Protein AF-K6UM68-F1 (afdb_monomer_lite)

Organism: NCBI:txid1184607

Secondary structure (DSSP, 8-state):
--------------------------------------------S------S-PPEEEEHHHHHHHHHHHHTTSS-HHHHHHTTT----EEEESPPPSS---HHHHHHHHHHHHHHHHSTTS-HHHHHHHHHHHHTT-PPPHHHHHHHHHHHHHHHHHH--SHHHHHHHHHHHHHHHHHTT-

Foldseek 3Di:
DDDDDDDDDDDDDDDDDDDDDDDDDDDDDDDDDDDDDDDDDPPPPDPPQCVVPDQQEDELVLLVVLLVCVVVVLADPLLLVLQQPQDGRHDYPDDDDPDGGRSLSVLLSRLLSQLLVNCVPDDLVVLLVLLVCLSVVNAHPPSSLCSSDSRSDDRSVVSQPDSNSSSSSSSSSSVSNSVVVD

pLDDT: mean 72.66, std 21.5, range [29.81, 93.38]

Radius of gyration: 28.27 Å; chains: 1; bounding box: 64×67×77 Å

Sequence (182 aa):
MTPSRPNALTLGLVALTVPIASFPSRSAQAAVKEKQLPEHAPAHSRRRQCAVAPVAQLTYQDIQEAQSLIDSGYLSDEIIRALDGVEVQYELIGPAPRALPAVAAIAVAAVAWFAKGALSSLPASAIQDLASRANQNIPPPTWVWNAIFDCAGGPVIGALTSQWMKTKFIAAVLAMIIRLSS

Structure (mmCIF, N/CA/C/O backbone):
data_AF-K6UM68-F1
#
_entry.id   AF-K6UM68-F1
#
loop_
_atom_site.group_PDB
_atom_site.id
_atom_site.type_symbol
_atom_site.label_atom_id
_atom_site.label_alt_id
_atom_site.label_comp_id
_atom_site.label_asym_id
_atom_site.label_entity_id
_atom_site.label_seq_id
_atom_site.pdbx_PDB_ins_code
_atom_site.Cartn_x
_atom_site.Cartn_y
_atom_site.Cartn_z
_atom_site.occupancy
_atom_site.B_iso_or_equiv
_atom_site.auth_seq_id
_atom_site.auth_comp_id
_atom_site.auth_asym_id
_atom_site.auth_atom_id
_atom_site.pdbx_PDB_model_num
ATOM 1 N N . MET A 1 1 ? -19.090 -35.079 -57.059 1.00 36.91 1 MET A N 1
ATOM 2 C CA . MET A 1 1 ? -18.738 -36.304 -57.804 1.00 36.91 1 MET A CA 1
ATOM 3 C C . MET A 1 1 ? -17.395 -36.801 -57.284 1.00 36.91 1 MET A C 1
ATOM 5 O O . MET A 1 1 ? -16.368 -36.237 -57.623 1.00 36.91 1 MET A O 1
ATOM 9 N N . THR A 1 2 ? -17.422 -37.764 -56.364 1.00 48.03 2 THR A N 1
ATOM 10 C CA . THR A 1 2 ? -16.310 -38.689 -56.055 1.00 48.03 2 THR A CA 1
ATOM 11 C C . THR A 1 2 ? -16.178 -39.689 -57.218 1.00 48.03 2 THR A C 1
ATOM 13 O O . THR A 1 2 ? -17.180 -39.875 -57.916 1.00 48.03 2 THR A O 1
ATOM 16 N N . PRO A 1 3 ? -14.999 -40.281 -57.515 1.00 45.09 3 PRO A N 1
ATOM 17 C CA . PRO A 1 3 ? -14.216 -41.187 -56.644 1.00 45.09 3 PRO A CA 1
ATOM 18 C C . PRO A 1 3 ? -12.690 -40.877 -56.739 1.00 45.09 3 PRO A C 1
ATOM 20 O O . PRO A 1 3 ? -12.327 -39.892 -57.358 1.00 45.09 3 PRO A O 1
ATOM 23 N N . SER A 1 4 ? -11.682 -41.536 -56.160 1.00 33.78 4 SER A N 1
ATOM 24 C CA . SER A 1 4 ? -11.474 -42.874 -55.608 1.00 33.78 4 SER A CA 1
ATOM 25 C C . SER A 1 4 ? -10.180 -42.847 -54.763 1.00 33.78 4 SER A C 1
ATOM 27 O O . SER A 1 4 ? -9.202 -42.224 -55.171 1.00 33.78 4 SER A O 1
ATOM 29 N N . ARG A 1 5 ? -10.134 -43.551 -53.624 1.00 42.88 5 ARG A N 1
ATOM 30 C CA . ARG A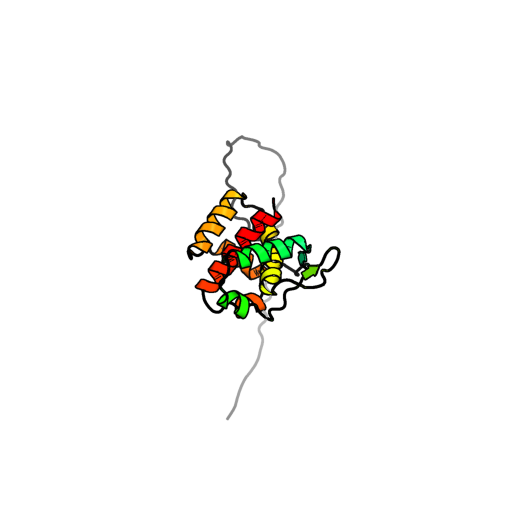 1 5 ? -8.876 -44.056 -53.020 1.00 42.88 5 ARG A CA 1
ATOM 31 C C . ARG A 1 5 ? -8.573 -45.453 -53.592 1.00 42.88 5 ARG A C 1
ATOM 33 O O . ARG A 1 5 ? -9.509 -46.111 -54.050 1.00 42.88 5 ARG A O 1
ATOM 40 N N . PRO A 1 6 ? -7.303 -45.896 -53.591 1.00 49.62 6 PRO A N 1
ATOM 41 C CA . PRO A 1 6 ? -6.879 -47.022 -52.726 1.00 49.62 6 PRO A CA 1
ATOM 42 C C . PRO A 1 6 ? -5.483 -46.765 -52.091 1.00 49.62 6 PRO A C 1
ATOM 44 O O . PRO A 1 6 ? -4.684 -46.032 -52.654 1.00 49.62 6 PRO A O 1
ATOM 47 N N . ASN A 1 7 ? -5.205 -47.081 -50.819 1.00 39.69 7 ASN A N 1
ATOM 48 C CA . ASN A 1 7 ? -4.913 -48.371 -50.154 1.00 39.69 7 ASN A CA 1
ATOM 49 C C . ASN A 1 7 ? -3.567 -49.060 -50.500 1.00 39.69 7 ASN A C 1
ATOM 51 O O . ASN A 1 7 ? -3.241 -49.227 -51.667 1.00 39.69 7 ASN A O 1
ATOM 55 N N . ALA A 1 8 ? -2.936 -49.577 -49.426 1.00 39.88 8 ALA A N 1
ATOM 56 C CA . ALA A 1 8 ? -1.846 -50.569 -49.289 1.00 39.88 8 ALA A CA 1
ATOM 57 C C . ALA A 1 8 ? -0.394 -50.026 -49.197 1.00 39.88 8 ALA A C 1
ATOM 59 O O . ALA A 1 8 ? 0.091 -49.372 -50.107 1.00 39.88 8 ALA A O 1
ATOM 60 N N . LEU A 1 9 ? 0.262 -50.081 -48.024 1.00 41.50 9 LEU A N 1
ATOM 61 C CA . LEU A 1 9 ? 0.978 -51.212 -47.381 1.00 41.50 9 LEU A CA 1
ATOM 62 C C . LEU A 1 9 ? 2.326 -51.546 -48.047 1.00 41.50 9 LEU A C 1
ATOM 64 O O . LEU A 1 9 ? 2.374 -52.309 -49.004 1.00 41.50 9 LEU A O 1
ATOM 68 N N . THR A 1 10 ? 3.424 -51.089 -47.437 1.00 44.69 10 THR A N 1
ATOM 69 C CA . THR A 1 10 ? 4.713 -51.797 -47.515 1.00 44.69 10 THR A CA 1
ATOM 70 C C . THR A 1 10 ? 5.457 -51.676 -46.190 1.00 44.69 10 THR A C 1
ATOM 72 O O . THR A 1 10 ? 5.752 -50.578 -45.720 1.00 44.69 10 THR A O 1
ATOM 75 N N . LEU A 1 11 ? 5.700 -52.842 -45.589 1.00 42.91 11 LEU A N 1
ATOM 76 C CA . LEU A 1 11 ? 6.580 -53.082 -44.453 1.00 42.91 11 LEU A CA 1
ATOM 77 C C . LEU A 1 11 ? 8.018 -52.638 -44.758 1.00 42.91 11 LEU A C 1
ATOM 79 O O . LEU A 1 11 ? 8.509 -52.834 -45.866 1.00 42.91 11 LEU A O 1
ATOM 83 N N . GLY A 1 12 ? 8.718 -52.167 -43.729 1.00 36.88 12 GLY A N 1
ATOM 84 C CA . GLY A 1 12 ? 10.162 -51.943 -43.750 1.00 36.88 12 GLY A CA 1
ATOM 85 C C . GLY A 1 12 ? 10.732 -51.946 -42.336 1.00 36.88 12 GLY A C 1
ATOM 86 O O . GLY A 1 12 ? 11.097 -50.904 -41.807 1.00 36.88 12 GLY A O 1
ATOM 87 N N . LEU A 1 13 ? 10.733 -53.119 -41.704 1.00 39.53 13 LEU A N 1
ATOM 88 C CA . LEU A 1 13 ? 11.399 -53.391 -40.433 1.00 39.53 13 LEU A CA 1
ATOM 89 C C . LEU A 1 13 ? 12.919 -53.412 -40.673 1.00 39.53 13 LEU A C 1
ATOM 91 O O . LEU A 1 13 ? 13.404 -54.297 -41.373 1.00 39.53 13 LEU A O 1
ATOM 95 N N . VAL A 1 14 ? 13.672 -52.481 -40.085 1.00 39.78 14 VAL A N 1
ATOM 96 C CA . VAL A 1 14 ? 15.132 -52.608 -39.956 1.00 39.78 14 VAL A CA 1
ATOM 97 C C . VAL A 1 14 ? 15.481 -52.478 -38.480 1.00 39.78 14 VAL A C 1
ATOM 99 O O . VAL A 1 14 ? 15.364 -51.415 -37.877 1.00 39.78 14 VAL A O 1
ATOM 102 N N . ALA A 1 15 ? 15.829 -53.622 -37.903 1.00 38.81 15 ALA A N 1
ATOM 103 C CA . ALA A 1 15 ? 16.395 -53.773 -36.575 1.00 38.81 15 ALA A CA 1
ATOM 104 C C . ALA A 1 15 ? 17.929 -53.612 -36.609 1.00 38.81 15 ALA A C 1
ATOM 106 O O . ALA A 1 15 ? 18.521 -53.603 -37.686 1.00 38.81 15 ALA A O 1
ATOM 107 N N . LEU A 1 16 ? 18.520 -53.631 -35.404 1.00 33.44 16 LEU A N 1
ATOM 108 C CA . LEU A 1 16 ? 19.947 -53.625 -35.022 1.00 33.44 16 LEU A CA 1
ATOM 109 C C . LEU A 1 16 ? 20.553 -52.226 -34.804 1.00 33.44 16 LEU A C 1
ATOM 111 O O . LEU A 1 16 ? 20.386 -51.343 -35.627 1.00 33.44 16 LEU A O 1
ATOM 115 N N . THR A 1 17 ? 21.306 -51.917 -33.742 1.00 41.28 17 THR A N 1
ATOM 116 C CA . THR A 1 17 ? 21.815 -52.648 -32.560 1.00 41.28 17 THR A CA 1
ATOM 117 C C . THR A 1 17 ? 22.429 -51.600 -31.624 1.00 41.28 17 THR A C 1
ATOM 119 O O . THR A 1 17 ? 23.066 -50.660 -32.092 1.00 41.28 17 THR A O 1
ATOM 122 N N . VAL A 1 18 ? 22.280 -51.778 -30.311 1.00 43.66 18 VAL A N 1
ATOM 123 C CA . VAL A 1 18 ? 22.914 -50.961 -29.259 1.00 43.66 18 VAL A CA 1
ATOM 124 C C . VAL A 1 18 ? 24.328 -51.477 -28.963 1.00 43.66 18 VAL A C 1
ATOM 126 O O . VAL A 1 18 ? 24.468 -52.683 -28.759 1.00 43.66 18 VAL A O 1
ATOM 129 N N . PRO A 1 19 ? 25.349 -50.611 -28.808 1.00 42.03 19 PRO A N 1
ATOM 130 C CA . PRO A 1 19 ? 26.516 -50.936 -28.004 1.00 42.03 19 PRO A CA 1
ATOM 131 C C . PRO A 1 19 ? 26.498 -50.173 -26.671 1.00 42.03 19 PRO A C 1
ATOM 133 O O . PRO A 1 19 ? 26.494 -48.944 -26.611 1.00 42.03 19 PRO A O 1
ATOM 136 N N . ILE A 1 20 ? 26.501 -50.960 -25.596 1.00 46.06 20 ILE A N 1
ATOM 137 C CA . ILE A 1 20 ? 26.807 -50.571 -24.219 1.00 46.06 20 ILE A CA 1
ATOM 138 C C . ILE A 1 20 ? 28.312 -50.280 -24.152 1.00 46.06 20 ILE A C 1
ATOM 140 O O . ILE A 1 20 ? 29.112 -51.154 -24.478 1.00 46.06 20 ILE A O 1
ATOM 144 N N . ALA A 1 21 ? 28.702 -49.085 -23.709 1.00 37.28 21 ALA A N 1
ATOM 145 C CA . ALA A 1 21 ? 30.097 -48.740 -23.442 1.00 37.28 21 ALA A CA 1
ATOM 146 C C . ALA A 1 21 ? 30.246 -48.156 -22.027 1.00 37.28 21 ALA A C 1
ATOM 148 O O . ALA A 1 21 ? 29.975 -46.988 -21.774 1.00 37.28 21 ALA A O 1
ATOM 149 N N . SER A 1 22 ? 30.621 -49.051 -21.113 1.00 37.66 22 SER A N 1
ATOM 150 C CA . SER A 1 22 ? 31.746 -48.945 -20.174 1.00 37.66 22 SER A CA 1
ATOM 151 C C . SER A 1 22 ? 32.015 -47.613 -19.454 1.00 37.66 22 SER A C 1
ATOM 153 O O . SER A 1 22 ? 32.575 -46.674 -20.012 1.00 37.66 22 SER A O 1
ATOM 155 N N . PHE A 1 23 ? 31.768 -47.621 -18.141 1.00 40.75 23 PHE A N 1
ATOM 156 C CA . PHE A 1 23 ? 32.372 -46.710 -17.163 1.00 40.75 23 PHE A CA 1
ATOM 157 C C . PHE A 1 23 ? 33.903 -46.862 -17.115 1.00 40.75 23 PHE A C 1
ATOM 159 O O . PHE A 1 23 ? 34.403 -47.990 -17.108 1.00 40.75 23 PHE A O 1
ATOM 166 N N . PRO A 1 24 ? 34.630 -45.758 -16.883 1.00 38.88 24 PRO A N 1
ATOM 167 C CA . PRO A 1 24 ? 35.727 -45.799 -15.929 1.00 38.88 24 PRO A CA 1
ATOM 168 C C . PRO A 1 24 ? 35.523 -44.780 -14.802 1.00 38.88 24 PRO A C 1
ATOM 170 O O . PRO A 1 24 ? 35.215 -43.609 -15.010 1.00 38.88 24 PRO A O 1
ATOM 173 N N . SER A 1 25 ? 35.730 -45.269 -13.583 1.00 38.78 25 SER A N 1
ATOM 174 C CA . SER A 1 25 ? 35.908 -44.485 -12.367 1.00 38.78 25 SER A CA 1
ATOM 175 C C . SER A 1 25 ? 37.409 -44.368 -12.073 1.00 38.78 25 SER A C 1
ATOM 177 O O . SER A 1 25 ? 38.148 -45.313 -12.356 1.00 38.78 25 SER A O 1
ATOM 179 N N . ARG A 1 26 ? 37.802 -43.254 -11.429 1.00 29.81 26 ARG A N 1
ATOM 180 C CA . ARG A 1 26 ? 39.027 -43.004 -10.627 1.00 29.81 26 ARG A CA 1
ATOM 181 C C . ARG A 1 26 ? 40.035 -41.969 -11.174 1.00 29.81 26 ARG A C 1
ATOM 183 O O . ARG A 1 26 ? 40.875 -42.249 -12.015 1.00 29.81 26 ARG A O 1
ATOM 190 N N . SER A 1 27 ? 39.971 -40.801 -10.530 1.00 39.94 27 SER A N 1
ATOM 191 C CA . SER A 1 27 ? 41.077 -39.962 -10.041 1.00 39.94 27 SER A CA 1
ATOM 192 C C . SER A 1 27 ? 42.166 -39.483 -11.010 1.00 39.94 27 SER A C 1
ATOM 194 O O . SER A 1 27 ? 43.196 -40.126 -11.171 1.00 39.94 27 SER A O 1
ATOM 196 N N . ALA A 1 28 ? 42.035 -38.228 -11.441 1.00 37.06 28 ALA A N 1
ATOM 197 C CA . ALA A 1 28 ? 43.170 -37.324 -11.615 1.00 37.06 28 ALA A CA 1
ATOM 198 C C . ALA A 1 28 ? 42.746 -35.916 -11.168 1.00 37.06 28 ALA A C 1
ATOM 200 O O . ALA A 1 28 ? 42.084 -35.180 -11.895 1.00 37.06 28 ALA A O 1
ATOM 201 N N . GLN A 1 29 ? 43.079 -35.571 -9.923 1.00 44.78 29 GLN A N 1
ATOM 202 C CA . GLN A 1 29 ? 43.082 -34.189 -9.459 1.00 44.78 29 GLN A CA 1
ATOM 203 C C . GLN A 1 29 ? 44.301 -33.498 -10.079 1.00 44.78 29 GLN A C 1
ATOM 205 O O . GLN A 1 29 ? 45.433 -33.888 -9.808 1.00 44.78 29 GLN A O 1
ATOM 210 N N . ALA A 1 30 ? 44.072 -32.465 -10.882 1.00 35.66 30 ALA A N 1
ATOM 211 C CA . ALA A 1 30 ? 45.061 -31.435 -11.159 1.00 35.66 30 ALA A CA 1
ATOM 212 C C . ALA A 1 30 ? 44.331 -30.092 -11.131 1.00 35.66 30 ALA A C 1
ATOM 214 O O . ALA A 1 30 ? 43.388 -29.852 -11.881 1.00 35.66 30 ALA A O 1
ATOM 215 N N . ALA A 1 31 ? 44.729 -29.266 -10.170 1.00 42.59 31 ALA A N 1
ATOM 216 C CA . ALA A 1 31 ? 44.135 -27.989 -9.841 1.00 42.59 31 ALA A CA 1
ATOM 217 C C . ALA A 1 31 ? 44.167 -27.014 -11.027 1.00 42.59 31 ALA A C 1
ATOM 219 O O . ALA A 1 31 ? 45.240 -26.622 -11.485 1.00 42.59 31 ALA A O 1
ATOM 220 N N . VAL A 1 32 ? 42.992 -26.544 -11.449 1.00 34.97 32 VAL A N 1
ATOM 221 C CA . VAL A 1 32 ? 42.854 -25.276 -12.168 1.00 34.97 32 VAL A CA 1
ATOM 222 C C . VAL A 1 32 ? 41.961 -24.364 -11.335 1.00 34.97 32 VAL A C 1
ATOM 224 O O . VAL A 1 32 ? 40.760 -24.555 -11.187 1.00 34.97 32 VAL A O 1
ATOM 227 N N . LYS A 1 33 ? 42.656 -23.408 -10.734 1.00 31.94 33 LYS A N 1
ATOM 228 C CA . LYS A 1 33 ? 42.244 -22.208 -10.014 1.00 31.94 33 LYS A CA 1
ATOM 229 C C . LYS A 1 33 ? 40.866 -21.649 -10.417 1.00 31.94 33 LYS A C 1
ATOM 231 O O . LYS A 1 33 ? 40.704 -21.025 -11.458 1.00 31.94 33 LYS A O 1
ATOM 236 N N . GLU A 1 34 ? 39.914 -21.871 -9.520 1.00 46.72 34 GLU A N 1
ATOM 237 C CA . GLU A 1 34 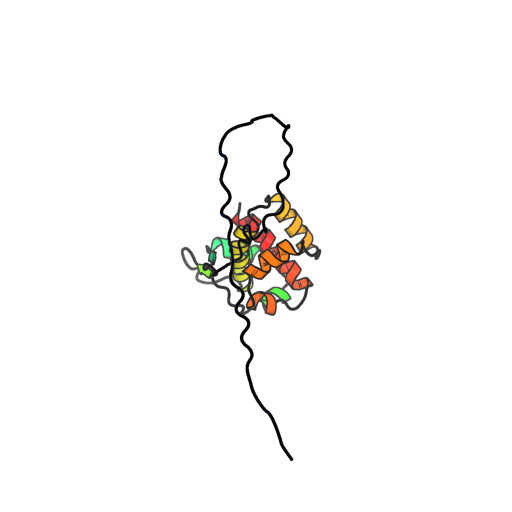? 38.823 -20.996 -9.078 1.00 46.72 34 GLU A CA 1
ATOM 238 C C . GLU A 1 34 ? 38.625 -19.661 -9.830 1.00 46.72 34 GLU A C 1
ATOM 240 O O . GLU A 1 34 ? 39.294 -18.661 -9.568 1.00 46.72 34 GLU A O 1
ATOM 245 N N . LYS A 1 35 ? 37.625 -19.644 -10.720 1.00 37.06 35 LYS A N 1
ATOM 246 C CA . LYS A 1 35 ? 36.575 -18.608 -10.801 1.00 37.06 35 LYS A CA 1
ATOM 247 C C . LYS A 1 35 ? 35.453 -19.115 -11.710 1.00 37.06 35 LYS A C 1
ATOM 249 O O . LYS A 1 35 ? 35.297 -18.697 -12.853 1.00 37.06 35 LYS A O 1
ATOM 254 N N . GLN A 1 36 ? 34.693 -20.078 -11.201 1.00 31.75 36 GLN A N 1
ATOM 255 C CA . GLN A 1 36 ? 33.549 -20.637 -11.909 1.00 31.75 36 GLN A CA 1
ATOM 256 C C . GLN A 1 36 ? 32.296 -19.838 -11.540 1.00 31.75 36 GLN A C 1
ATOM 258 O O . GLN A 1 36 ? 31.704 -20.018 -10.482 1.00 31.75 36 GLN A O 1
ATOM 263 N N . LEU A 1 37 ? 31.942 -18.908 -12.425 1.00 42.97 37 LEU A N 1
ATOM 264 C CA . LEU A 1 37 ? 30.592 -18.380 -12.584 1.00 42.97 37 LEU A CA 1
ATOM 265 C C . LEU A 1 37 ? 29.700 -19.551 -13.040 1.00 42.97 37 LEU A C 1
ATOM 267 O O . LEU A 1 37 ? 29.945 -20.067 -14.131 1.00 42.97 37 LEU A O 1
ATOM 271 N N . PRO A 1 38 ? 28.698 -20.012 -12.271 1.00 39.75 38 PRO A N 1
ATOM 272 C CA . PRO A 1 38 ? 27.778 -21.007 -12.783 1.00 39.75 38 PRO A CA 1
ATOM 273 C C . PRO A 1 38 ? 26.673 -20.302 -13.570 1.00 39.75 38 PRO A C 1
ATOM 275 O O . PRO A 1 38 ? 25.825 -19.598 -13.024 1.00 39.75 38 PRO A O 1
ATOM 278 N N . GLU A 1 39 ? 26.781 -20.444 -14.887 1.00 35.38 39 GLU A N 1
ATOM 279 C CA . GLU A 1 39 ? 25.774 -21.070 -15.746 1.00 35.38 39 GLU A CA 1
ATOM 280 C C . GLU A 1 39 ? 24.323 -21.005 -15.240 1.00 35.38 39 GLU A C 1
ATOM 282 O O . GLU A 1 39 ? 23.949 -21.594 -14.224 1.00 35.38 39 GLU A O 1
ATOM 287 N N . HIS A 1 40 ? 23.500 -20.278 -15.998 1.00 40.62 40 HIS A N 1
ATOM 288 C CA . HIS A 1 40 ? 22.066 -20.107 -15.801 1.00 40.62 40 HIS A CA 1
ATOM 289 C C . HIS A 1 40 ? 21.319 -21.452 -15.806 1.00 40.62 40 HIS A C 1
ATOM 291 O O . HIS A 1 40 ? 20.837 -21.916 -16.836 1.00 40.62 40 HIS A O 1
ATOM 297 N N . ALA A 1 41 ? 21.139 -22.033 -14.621 1.00 30.39 41 ALA A N 1
ATOM 298 C CA . ALA A 1 41 ? 19.968 -22.849 -14.323 1.00 30.39 41 ALA A CA 1
ATOM 299 C C . ALA A 1 41 ? 18.705 -21.978 -14.497 1.00 30.39 41 ALA A C 1
ATOM 301 O O . ALA A 1 41 ? 18.772 -20.772 -14.232 1.00 30.39 41 ALA A O 1
ATOM 302 N N . PRO A 1 42 ? 17.550 -22.525 -14.926 1.00 34.44 42 PRO A N 1
ATOM 303 C CA . PRO A 1 42 ? 16.350 -21.719 -15.084 1.00 34.44 42 PRO A CA 1
ATOM 304 C C . PRO A 1 42 ? 16.023 -21.113 -13.722 1.00 34.44 42 PRO A C 1
ATOM 306 O O . PRO A 1 42 ? 15.748 -21.829 -12.758 1.00 34.44 42 PRO A O 1
ATOM 309 N N . ALA A 1 43 ? 16.075 -19.787 -13.634 1.00 36.25 43 ALA A N 1
ATOM 310 C CA . ALA A 1 43 ? 15.675 -19.032 -12.461 1.00 36.25 43 ALA A CA 1
ATOM 311 C C . ALA A 1 43 ? 14.141 -19.078 -12.305 1.00 36.25 43 ALA A C 1
ATOM 313 O O . ALA A 1 43 ? 13.458 -18.063 -12.315 1.00 36.25 43 ALA A O 1
ATOM 314 N N . HIS A 1 44 ? 13.593 -20.279 -12.107 1.00 36.88 44 HIS A N 1
ATOM 315 C CA . HIS A 1 44 ? 12.358 -20.504 -11.355 1.00 36.88 44 HIS A CA 1
ATOM 316 C C . HIS A 1 44 ? 12.621 -20.464 -9.839 1.00 36.88 44 HIS A C 1
ATOM 318 O O . HIS A 1 44 ? 11.805 -20.888 -9.022 1.00 36.88 44 HIS A O 1
ATOM 324 N N . SER A 1 45 ? 13.765 -19.908 -9.446 1.00 34.31 45 SER A N 1
ATOM 325 C CA . SER A 1 45 ? 14.157 -19.644 -8.077 1.00 34.31 45 SER A CA 1
ATOM 326 C C . SER A 1 45 ? 13.303 -18.518 -7.501 1.00 34.31 45 SER A C 1
ATOM 328 O O . SER A 1 45 ? 13.670 -17.348 -7.517 1.00 34.31 45 SER A O 1
ATOM 330 N N . ARG A 1 46 ? 12.171 -18.920 -6.920 1.00 42.84 46 ARG A N 1
ATOM 331 C CA . ARG A 1 46 ? 11.512 -18.202 -5.829 1.00 42.84 46 ARG A CA 1
ATOM 332 C C . ARG A 1 46 ? 10.891 -16.857 -6.236 1.00 42.84 46 ARG A C 1
ATOM 334 O O . ARG A 1 46 ? 11.074 -15.855 -5.549 1.00 42.84 46 ARG A O 1
ATOM 341 N N . ARG A 1 47 ? 10.008 -16.857 -7.246 1.00 43.16 47 ARG A N 1
ATOM 342 C CA . ARG A 1 47 ? 8.824 -15.994 -7.114 1.00 43.16 47 ARG A CA 1
ATOM 343 C C . ARG A 1 47 ? 8.132 -16.472 -5.838 1.00 43.16 47 ARG A C 1
ATOM 345 O O . ARG A 1 47 ? 7.438 -17.483 -5.860 1.00 43.16 47 ARG A O 1
ATOM 352 N N . ARG A 1 48 ? 8.307 -15.765 -4.718 1.00 48.03 48 ARG A N 1
ATOM 353 C CA . ARG A 1 48 ? 7.240 -15.710 -3.716 1.00 48.03 48 ARG A CA 1
ATOM 354 C C . ARG A 1 48 ? 6.104 -14.942 -4.385 1.00 48.03 48 ARG A C 1
ATOM 356 O O . ARG A 1 48 ? 5.871 -13.779 -4.095 1.00 48.03 48 ARG A O 1
ATOM 363 N N . GLN A 1 49 ? 5.483 -15.560 -5.387 1.00 48.06 49 GLN A N 1
ATOM 364 C CA . GLN A 1 49 ? 4.141 -15.182 -5.759 1.00 48.06 49 GLN A CA 1
ATOM 365 C C . GLN A 1 49 ? 3.333 -15.288 -4.474 1.00 48.06 49 GLN A C 1
ATOM 367 O O . GLN A 1 49 ? 3.573 -16.187 -3.660 1.00 48.06 49 GLN A O 1
ATOM 372 N N . CYS A 1 50 ? 2.387 -14.377 -4.305 1.00 56.12 50 CYS A N 1
ATOM 373 C CA . CYS A 1 50 ? 1.227 -14.580 -3.456 1.00 56.12 50 CYS A CA 1
ATOM 374 C C . CYS A 1 50 ? 0.444 -15.804 -4.002 1.00 56.12 50 CYS A C 1
ATOM 376 O O . CYS A 1 50 ? -0.633 -15.687 -4.567 1.00 56.12 50 CYS A O 1
ATOM 378 N N . ALA A 1 51 ? 1.075 -16.984 -3.983 1.00 45.03 51 ALA A N 1
ATOM 379 C CA . ALA A 1 51 ? 0.644 -18.223 -4.603 1.00 45.03 51 ALA A CA 1
ATOM 380 C C . ALA A 1 51 ? -0.189 -18.967 -3.570 1.00 45.03 51 ALA A C 1
ATOM 382 O O . ALA A 1 51 ? 0.345 -19.412 -2.557 1.00 45.03 51 ALA A O 1
ATOM 383 N N . VAL A 1 52 ? -1.492 -19.051 -3.855 1.00 49.84 52 VAL A N 1
ATOM 384 C CA . VAL A 1 52 ? -2.561 -19.422 -2.917 1.00 49.84 52 VAL A CA 1
ATOM 385 C C . VAL A 1 52 ? -2.576 -18.440 -1.750 1.00 49.84 52 VAL A C 1
ATOM 387 O O . VAL A 1 52 ? -1.867 -18.629 -0.769 1.00 49.84 52 VAL A O 1
ATOM 390 N N . ALA A 1 53 ? -3.323 -17.343 -1.906 1.00 52.31 53 ALA A N 1
ATOM 391 C CA . ALA A 1 53 ? -3.348 -16.250 -0.941 1.00 52.31 53 ALA A CA 1
ATOM 392 C C . ALA A 1 53 ? -3.588 -16.796 0.481 1.00 52.31 53 ALA A C 1
ATOM 394 O O . ALA A 1 53 ? -4.677 -17.309 0.749 1.00 52.31 53 ALA A O 1
ATOM 395 N N . PRO A 1 54 ? -2.606 -16.716 1.401 1.00 68.19 54 PRO A N 1
ATOM 396 C CA . PRO A 1 54 ? -2.959 -16.755 2.807 1.00 68.19 54 PRO A CA 1
ATOM 397 C C . PRO A 1 54 ? -3.881 -15.560 3.070 1.00 68.19 54 PRO A C 1
ATOM 399 O O . PRO A 1 54 ? -3.769 -14.534 2.408 1.00 68.19 54 PRO A O 1
ATOM 402 N N . VAL A 1 55 ? -4.814 -15.668 4.005 1.00 77.94 55 VAL A N 1
ATOM 403 C CA . VAL A 1 55 ? -5.596 -14.499 4.417 1.00 77.94 55 VAL A CA 1
ATOM 404 C C . VAL A 1 55 ? -4.640 -13.518 5.113 1.00 77.94 55 VAL A C 1
ATOM 406 O O . VAL A 1 55 ? -3.825 -13.945 5.936 1.00 77.94 55 VAL A O 1
ATOM 409 N N . ALA A 1 56 ? -4.666 -12.226 4.755 1.00 84.62 56 ALA A N 1
ATOM 410 C CA . ALA A 1 56 ? -3.797 -11.241 5.402 1.00 84.62 56 ALA A CA 1
ATOM 411 C C . ALA A 1 56 ? -4.168 -11.133 6.884 1.00 84.62 56 ALA A C 1
ATOM 413 O O . ALA A 1 56 ? -5.295 -10.774 7.206 1.00 84.62 56 ALA A O 1
ATOM 414 N N . GLN A 1 57 ? -3.231 -11.431 7.780 1.00 88.19 57 GLN A N 1
ATOM 415 C CA . GLN A 1 57 ? -3.451 -11.303 9.218 1.00 88.19 57 GLN A CA 1
ATOM 416 C C . GLN A 1 57 ? -3.116 -9.877 9.628 1.00 88.19 57 GLN A C 1
ATOM 418 O O . GLN A 1 57 ? -1.945 -9.510 9.681 1.00 88.19 57 GLN A O 1
ATOM 423 N N . LEU A 1 58 ? -4.146 -9.074 9.869 1.00 88.44 58 LEU A N 1
ATOM 424 C CA . LEU A 1 58 ? -4.004 -7.667 10.221 1.00 88.44 58 LEU A CA 1
ATOM 425 C C . LEU A 1 58 ? -4.468 -7.449 11.649 1.00 88.44 58 LEU A C 1
ATOM 427 O O . LEU A 1 58 ? -5.544 -7.895 12.033 1.00 88.44 58 LEU A O 1
ATOM 431 N N . THR A 1 59 ? -3.696 -6.717 12.433 1.00 89.62 59 THR A N 1
ATOM 432 C CA . THR A 1 59 ? -4.180 -6.175 13.699 1.00 89.62 59 THR A CA 1
ATOM 433 C C . THR A 1 59 ? -4.945 -4.877 13.455 1.00 89.62 59 THR A C 1
ATOM 435 O O . THR A 1 59 ? -4.812 -4.226 12.416 1.00 89.62 59 THR A O 1
ATOM 438 N N . TYR A 1 60 ? -5.737 -4.444 14.437 1.00 87.25 60 TYR A N 1
ATOM 439 C CA . TYR A 1 60 ? -6.371 -3.127 14.359 1.00 87.25 60 TYR A CA 1
ATOM 440 C C . TYR A 1 60 ? -5.345 -1.986 14.255 1.00 87.25 60 TYR A C 1
ATOM 442 O O . TYR A 1 60 ? -5.609 -0.991 13.581 1.00 87.25 60 TYR A O 1
ATOM 450 N N . GLN A 1 61 ? -4.171 -2.139 14.877 1.00 88.69 61 GLN A N 1
ATOM 451 C CA . GLN A 1 61 ? -3.099 -1.148 14.802 1.00 88.69 61 GLN A CA 1
ATOM 452 C C . GLN A 1 61 ? -2.583 -0.985 13.367 1.00 88.69 61 GLN A C 1
ATOM 454 O O . GLN A 1 61 ? -2.445 0.146 12.911 1.00 88.69 61 GLN A O 1
ATOM 459 N N . ASP A 1 62 ? -2.400 -2.082 12.628 1.00 89.81 62 ASP A N 1
ATOM 460 C CA . ASP A 1 62 ? -1.951 -2.031 11.229 1.00 89.81 62 ASP A CA 1
ATOM 461 C C . ASP A 1 62 ? -2.935 -1.236 10.355 1.00 89.81 62 ASP A C 1
ATOM 463 O O . ASP A 1 62 ? -2.550 -0.407 9.530 1.00 89.81 62 ASP A O 1
ATOM 467 N N . ILE A 1 63 ? -4.237 -1.442 10.567 1.00 88.75 63 ILE A N 1
ATOM 468 C CA . ILE A 1 63 ? -5.279 -0.727 9.822 1.00 88.75 63 ILE A CA 1
ATOM 469 C C . ILE A 1 63 ? -5.312 0.756 10.226 1.00 88.75 63 ILE A C 1
ATOM 471 O O . ILE A 1 63 ? -5.492 1.620 9.370 1.00 88.75 63 ILE A O 1
ATOM 475 N N . GLN A 1 64 ? -5.101 1.076 11.506 1.00 89.94 64 GLN A N 1
ATOM 476 C CA . GLN A 1 64 ? -5.003 2.461 11.983 1.00 89.94 64 GLN A CA 1
ATOM 477 C C . GLN A 1 64 ? -3.777 3.186 11.426 1.00 89.94 64 GLN A C 1
ATOM 479 O O . GLN A 1 64 ? -3.858 4.350 11.041 1.00 89.94 64 GLN A O 1
ATOM 484 N N . GLU A 1 65 ? -2.642 2.505 11.320 1.00 90.50 65 GLU A N 1
ATOM 485 C CA . GLU A 1 65 ? -1.448 3.072 10.705 1.00 90.50 65 GLU A CA 1
ATOM 486 C C . GLU A 1 65 ? -1.661 3.336 9.212 1.00 90.50 65 GLU A C 1
ATOM 488 O O . GLU A 1 65 ? -1.294 4.413 8.733 1.00 90.50 65 GLU A O 1
ATOM 493 N N . ALA A 1 66 ? -2.325 2.426 8.496 1.00 89.81 66 ALA A N 1
ATOM 494 C CA . ALA A 1 66 ? -2.727 2.653 7.112 1.00 89.81 66 ALA A CA 1
ATOM 495 C C . ALA A 1 66 ? -3.732 3.812 6.984 1.00 89.81 66 ALA A C 1
ATOM 497 O O . ALA A 1 66 ? -3.601 4.640 6.082 1.00 89.81 66 ALA A O 1
ATOM 498 N N . GLN A 1 67 ? -4.682 3.934 7.914 1.00 89.38 67 GLN A N 1
ATOM 499 C CA . GLN A 1 67 ? -5.610 5.065 7.964 1.00 89.38 67 GLN A CA 1
ATOM 500 C C . GLN A 1 67 ? -4.865 6.382 8.196 1.00 89.38 67 GLN A C 1
ATOM 502 O O . GLN A 1 67 ? -5.099 7.345 7.480 1.00 89.38 67 GLN A O 1
ATOM 507 N N . SER A 1 68 ? -3.893 6.421 9.107 1.00 89.25 68 SER A N 1
ATOM 508 C CA . SER A 1 68 ? -3.108 7.636 9.348 1.00 89.25 68 SER A CA 1
ATOM 509 C C . SER A 1 68 ? -2.260 8.053 8.136 1.00 89.25 68 SER A C 1
ATOM 511 O O . SER A 1 68 ? -2.003 9.241 7.946 1.00 89.25 68 SER A O 1
ATOM 513 N N . LEU A 1 69 ? -1.836 7.103 7.285 1.00 87.56 69 LEU A N 1
ATOM 514 C CA . LEU A 1 69 ? -1.229 7.433 5.991 1.00 87.56 69 LEU A CA 1
ATOM 515 C C . LEU A 1 69 ? -2.256 8.128 5.095 1.00 87.56 69 LEU A C 1
ATOM 517 O O . LEU A 1 69 ? -1.965 9.188 4.543 1.00 87.56 69 LEU A O 1
ATOM 521 N N . ILE A 1 70 ? -3.465 7.581 4.994 1.00 88.31 70 ILE A N 1
ATOM 522 C CA . ILE A 1 70 ? -4.554 8.197 4.230 1.00 88.31 70 ILE A CA 1
ATOM 523 C C . ILE A 1 70 ? -4.853 9.610 4.743 1.00 88.31 70 ILE A C 1
ATOM 525 O O . ILE A 1 70 ? -4.820 10.552 3.955 1.00 88.31 70 ILE A O 1
ATOM 529 N N . ASP A 1 71 ? -5.028 9.775 6.054 1.00 87.88 71 ASP A N 1
ATOM 530 C CA . ASP A 1 71 ? -5.332 11.062 6.692 1.00 87.88 71 ASP A CA 1
ATOM 531 C C . ASP A 1 71 ? -4.202 12.091 6.505 1.00 87.88 71 ASP A C 1
ATOM 533 O O . ASP A 1 71 ? -4.448 13.295 6.458 1.00 87.88 71 ASP A O 1
ATOM 537 N N . SER A 1 72 ? -2.954 11.634 6.343 1.00 85.88 72 SER A N 1
ATOM 538 C CA . SER A 1 72 ? -1.805 12.496 6.025 1.00 85.88 72 SER A CA 1
ATOM 539 C C . SER A 1 72 ? -1.759 12.967 4.562 1.00 85.88 72 SER A C 1
ATOM 541 O O . SER A 1 72 ? -0.858 13.715 4.183 1.00 85.88 72 SER A O 1
ATOM 543 N N . GLY A 1 73 ? -2.708 12.528 3.729 1.00 83.38 73 GLY A N 1
ATOM 544 C CA . GLY A 1 73 ? -2.797 12.884 2.314 1.00 83.38 73 GLY A CA 1
ATOM 545 C C . GLY A 1 73 ? -1.924 12.032 1.387 1.00 83.38 73 GLY A C 1
ATOM 546 O O . GLY A 1 73 ? -1.682 12.427 0.245 1.00 83.38 73 GLY A O 1
ATOM 547 N N . TYR A 1 74 ? -1.445 10.860 1.833 1.00 82.56 74 TYR A N 1
ATOM 548 C CA . TYR A 1 74 ? -0.705 9.930 0.958 1.00 82.56 74 TYR A CA 1
ATOM 549 C C . TYR A 1 74 ? -1.573 9.392 -0.188 1.00 82.56 74 TYR A C 1
ATOM 551 O O . TYR A 1 74 ? -1.066 9.087 -1.270 1.00 82.56 74 TYR A O 1
ATOM 559 N N . LEU A 1 75 ? -2.880 9.281 0.054 1.00 87.31 75 LEU A N 1
ATOM 560 C CA . LEU A 1 75 ? -3.894 8.873 -0.910 1.00 87.31 75 LEU A CA 1
ATOM 561 C C . LEU A 1 75 ? -4.895 10.014 -1.074 1.00 87.31 75 LEU A C 1
ATOM 563 O O . LEU A 1 75 ? -5.382 10.561 -0.092 1.00 87.31 75 LEU A O 1
ATOM 567 N N . SER A 1 76 ? -5.195 10.378 -2.319 1.00 87.25 76 SER A N 1
ATOM 568 C CA . SER A 1 76 ? -6.228 11.366 -2.626 1.00 87.25 76 SER A CA 1
ATOM 569 C C . SER A 1 76 ? -7.626 10.771 -2.457 1.00 87.25 76 SER A C 1
ATOM 571 O O . SER A 1 76 ? -7.818 9.580 -2.710 1.00 87.25 76 SER A O 1
ATOM 573 N N . ASP A 1 77 ? -8.620 11.610 -2.156 1.00 88.31 77 ASP A N 1
ATOM 574 C CA . ASP A 1 77 ? -10.034 11.211 -2.024 1.00 88.31 77 ASP A CA 1
ATOM 575 C C . ASP A 1 77 ? -10.553 10.399 -3.215 1.00 88.31 77 ASP A C 1
ATOM 577 O O . ASP A 1 77 ? -11.361 9.488 -3.056 1.00 88.31 77 ASP A O 1
ATOM 581 N N . GLU A 1 78 ? -10.063 10.698 -4.418 1.00 88.81 78 GLU A N 1
ATOM 582 C CA . GLU A 1 78 ? -10.389 9.946 -5.630 1.00 88.81 78 GLU A CA 1
ATOM 583 C C . GLU A 1 78 ? -9.959 8.472 -5.542 1.00 88.81 78 GLU A C 1
ATOM 585 O O . GLU A 1 78 ? -10.720 7.586 -5.919 1.00 88.81 78 GLU A O 1
ATOM 590 N N . ILE A 1 79 ? -8.771 8.192 -4.994 1.00 87.56 79 ILE A N 1
ATOM 591 C CA . ILE A 1 79 ? -8.269 6.823 -4.822 1.00 87.56 79 ILE A CA 1
ATOM 592 C C . ILE A 1 79 ? -9.021 6.130 -3.687 1.00 87.56 79 ILE A C 1
ATOM 594 O O . ILE A 1 79 ? -9.364 4.958 -3.808 1.00 87.56 79 ILE A O 1
ATOM 598 N N . ILE A 1 80 ? -9.314 6.857 -2.604 1.00 89.81 80 ILE A N 1
ATOM 599 C CA . ILE A 1 80 ? -10.096 6.330 -1.479 1.00 89.81 80 ILE A CA 1
ATOM 600 C C . ILE A 1 80 ? -11.474 5.873 -1.972 1.00 89.81 80 ILE A C 1
ATOM 602 O O . ILE A 1 80 ? -11.882 4.756 -1.676 1.00 89.81 80 ILE A O 1
ATOM 606 N N . ARG A 1 81 ? -12.151 6.703 -2.777 1.00 88.62 81 ARG A N 1
ATOM 607 C CA . ARG A 1 81 ? -13.445 6.374 -3.394 1.00 88.62 81 ARG A CA 1
ATOM 608 C C . ARG A 1 81 ? -13.348 5.235 -4.398 1.00 88.62 81 ARG A C 1
ATOM 610 O O . ARG A 1 81 ? -14.251 4.416 -4.456 1.00 88.62 81 ARG A O 1
ATOM 617 N N . ALA A 1 82 ? -12.277 5.168 -5.186 1.00 86.81 82 ALA A N 1
ATOM 618 C CA . ALA A 1 82 ? -12.080 4.069 -6.129 1.00 86.81 82 ALA A CA 1
ATOM 619 C C . ALA A 1 82 ? -11.938 2.716 -5.413 1.00 86.81 82 ALA A C 1
ATOM 621 O O . ALA A 1 82 ? -12.383 1.696 -5.928 1.00 86.81 82 ALA A O 1
ATOM 622 N N . LEU A 1 83 ? -11.328 2.714 -4.226 1.00 87.06 83 LEU A N 1
ATOM 623 C CA . LEU A 1 83 ? -11.170 1.527 -3.387 1.00 87.06 83 LEU A CA 1
ATOM 624 C C . LEU A 1 83 ? -12.392 1.243 -2.500 1.00 87.06 83 LEU A C 1
ATOM 626 O O . LEU A 1 83 ? -12.412 0.223 -1.809 1.00 87.06 83 LEU A O 1
ATOM 630 N N . ASP A 1 84 ? -13.399 2.117 -2.506 1.00 85.19 84 ASP A N 1
ATOM 631 C CA . ASP A 1 84 ? -14.631 1.908 -1.757 1.00 85.19 84 ASP A CA 1
ATOM 632 C C . ASP A 1 84 ? -15.402 0.725 -2.360 1.00 85.19 84 ASP A C 1
ATOM 634 O O . ASP A 1 84 ? -15.683 0.682 -3.558 1.00 85.19 84 ASP A O 1
ATOM 638 N N . GLY A 1 85 ? -15.679 -0.287 -1.541 1.00 75.31 85 GLY A N 1
ATOM 639 C CA . GLY A 1 85 ? -16.278 -1.546 -1.993 1.00 75.31 85 GLY A CA 1
ATOM 640 C C . GLY A 1 85 ? -15.305 -2.564 -2.602 1.00 75.31 85 GLY A C 1
ATOM 641 O O . GLY A 1 85 ? -15.750 -3.611 -3.069 1.00 75.31 85 GLY A O 1
ATOM 642 N N . VAL A 1 86 ? -13.988 -2.317 -2.581 1.00 83.94 86 VAL A N 1
ATOM 643 C CA . VAL A 1 86 ? -13.014 -3.357 -2.938 1.00 83.94 86 VAL A CA 1
ATOM 644 C C . VAL A 1 86 ? -12.921 -4.384 -1.814 1.00 83.94 86 VAL A C 1
ATOM 646 O O . VAL A 1 86 ? -12.484 -4.085 -0.704 1.00 83.94 86 VAL A O 1
ATOM 649 N N . GLU A 1 87 ? -13.291 -5.623 -2.124 1.00 77.19 87 GLU A N 1
ATOM 650 C CA . GLU A 1 87 ? -13.113 -6.745 -1.210 1.00 77.19 87 GLU A CA 1
ATOM 651 C C . GLU A 1 87 ? -11.659 -7.217 -1.225 1.00 77.19 87 GLU A C 1
ATOM 653 O O . GLU A 1 87 ? -11.112 -7.618 -2.258 1.00 77.19 87 GLU A O 1
ATOM 658 N N . VAL A 1 88 ? -11.031 -7.183 -0.052 1.00 80.06 88 VAL A N 1
ATOM 659 C CA . VAL A 1 88 ? -9.678 -7.692 0.164 1.00 80.06 88 VAL A CA 1
ATOM 660 C C . VAL A 1 88 ? -9.750 -8.829 1.171 1.00 80.06 88 VAL A C 1
ATOM 662 O O . VAL A 1 88 ? -10.513 -8.770 2.130 1.00 80.06 88 VAL A O 1
ATOM 665 N N . GLN A 1 89 ? -8.977 -9.888 0.950 1.00 82.06 89 GLN A N 1
ATOM 666 C CA . GLN A 1 89 ? -8.964 -11.047 1.841 1.00 82.06 89 GLN A CA 1
ATOM 667 C C . GLN A 1 89 ? -8.072 -10.763 3.053 1.00 82.06 89 GLN A C 1
ATOM 669 O O . GLN A 1 89 ? -6.843 -10.822 2.952 1.00 82.06 89 GLN A O 1
ATOM 674 N N . TYR A 1 90 ? -8.689 -10.468 4.196 1.00 84.50 90 TYR A N 1
ATOM 675 C CA . TYR A 1 90 ? -7.994 -10.247 5.462 1.00 84.50 90 TYR A CA 1
ATOM 676 C C . TYR A 1 90 ? -8.746 -10.872 6.643 1.00 84.50 90 TYR A C 1
ATOM 678 O O . TYR A 1 90 ? -9.955 -11.092 6.596 1.00 84.50 90 TYR A O 1
ATOM 686 N N . GLU A 1 91 ? -8.003 -11.146 7.706 1.00 87.50 91 GLU A N 1
ATOM 687 C CA . GLU A 1 91 ? -8.474 -11.616 8.997 1.00 87.50 91 GLU A CA 1
ATOM 688 C C . GLU A 1 91 ? -7.990 -10.613 10.039 1.00 87.50 91 GLU A C 1
ATOM 690 O O . GLU A 1 91 ? -6.798 -10.298 10.111 1.00 87.50 91 GLU A O 1
ATOM 695 N N . LEU A 1 92 ? -8.926 -10.083 10.825 1.00 85.88 92 LEU A N 1
ATOM 696 C CA . LEU A 1 92 ? -8.599 -9.154 11.894 1.00 85.88 92 LEU A CA 1
ATOM 697 C C . LEU A 1 92 ? -8.172 -9.940 13.137 1.00 85.88 92 LEU A C 1
ATOM 699 O O . LEU A 1 92 ? -8.985 -10.624 13.757 1.00 85.88 92 LEU A O 1
ATOM 703 N N . ILE A 1 93 ? -6.907 -9.810 13.518 1.00 87.00 93 ILE A N 1
ATOM 704 C CA . ILE A 1 93 ? -6.340 -10.427 14.712 1.00 87.00 93 ILE A CA 1
ATOM 705 C C . ILE A 1 93 ? -6.481 -9.469 15.896 1.00 87.00 93 ILE A C 1
ATOM 707 O O . ILE A 1 93 ? -6.012 -8.328 15.865 1.00 87.00 93 ILE A O 1
ATOM 711 N N . GLY A 1 94 ? -7.094 -9.958 16.973 1.00 79.62 94 GLY A N 1
ATOM 712 C CA . GLY A 1 94 ? -7.296 -9.201 18.208 1.00 79.62 94 GLY A CA 1
ATOM 713 C C . GLY A 1 94 ? -8.692 -8.574 18.322 1.00 79.62 94 GLY A C 1
ATOM 714 O O . GLY A 1 94 ? -9.608 -8.941 17.587 1.00 79.62 94 GLY A O 1
ATOM 715 N N . PRO A 1 95 ? -8.903 -7.674 19.299 1.00 73.94 95 PRO A N 1
ATOM 716 C CA . PRO A 1 95 ? -10.222 -7.119 19.572 1.00 73.94 95 PRO A CA 1
ATOM 717 C C . PRO A 1 95 ? -10.712 -6.265 18.399 1.00 73.94 95 PRO A C 1
ATOM 719 O O . PRO A 1 95 ? -10.069 -5.287 18.014 1.00 73.94 95 PRO A O 1
ATOM 722 N N . ALA A 1 96 ? -11.877 -6.619 17.855 1.00 64.88 96 ALA A N 1
ATOM 723 C CA . ALA A 1 96 ? -12.496 -5.854 16.785 1.00 64.88 96 ALA A CA 1
ATOM 724 C C . ALA A 1 96 ? -13.005 -4.493 17.312 1.00 64.88 96 ALA A C 1
ATOM 726 O O . ALA A 1 96 ? -13.726 -4.452 18.317 1.00 64.88 96 ALA A O 1
ATOM 727 N N . PRO A 1 97 ? -12.652 -3.371 16.663 1.00 68.44 97 PRO A N 1
ATOM 728 C CA . PRO A 1 97 ? -13.161 -2.049 17.018 1.00 68.44 97 PRO A CA 1
ATOM 729 C C . PRO A 1 97 ? -14.656 -1.924 16.682 1.00 68.44 97 PRO A C 1
ATOM 731 O O . PRO A 1 97 ? -15.190 -2.646 15.842 1.00 68.44 97 PRO A O 1
ATOM 734 N N . ARG A 1 98 ? -15.334 -0.939 17.285 1.00 61.66 98 ARG A N 1
ATOM 735 C CA . ARG A 1 98 ? -16.739 -0.622 16.952 1.00 61.66 98 ARG A CA 1
ATOM 736 C C . ARG A 1 98 ? -16.908 0.057 15.591 1.00 61.66 98 ARG A C 1
ATOM 738 O O . ARG A 1 98 ? -17.998 0.012 15.036 1.00 61.66 98 ARG A O 1
ATOM 745 N N . ALA A 1 99 ? -15.858 0.697 15.085 1.00 70.19 99 ALA A N 1
ATOM 746 C CA . ALA A 1 99 ? -15.833 1.326 13.773 1.00 70.19 99 ALA A CA 1
ATOM 747 C C . ALA A 1 99 ? -14.575 0.865 13.040 1.00 70.19 99 ALA A C 1
ATOM 749 O O . ALA A 1 99 ? -13.464 0.999 13.558 1.00 70.19 99 ALA A O 1
ATOM 750 N N . LEU A 1 100 ? -14.764 0.290 11.856 1.00 64.88 100 LEU A N 1
ATOM 751 C CA . LEU A 1 100 ? -13.661 -0.071 10.980 1.00 64.88 100 LEU A CA 1
ATOM 752 C C . LEU A 1 100 ? -13.223 1.177 10.193 1.00 64.88 100 LEU A C 1
ATOM 754 O O . LEU A 1 100 ? -14.089 1.933 9.746 1.00 64.88 100 LEU A O 1
ATOM 758 N N . PRO A 1 101 ? -11.908 1.416 10.044 1.00 76.19 101 PRO A N 1
ATOM 759 C CA . PRO A 1 101 ? -11.370 2.472 9.185 1.00 76.19 101 PRO A CA 1
ATOM 760 C C . PRO A 1 101 ? -11.774 2.294 7.718 1.00 76.19 101 PRO A C 1
ATOM 762 O O . PRO A 1 101 ? -12.384 1.287 7.353 1.00 76.19 101 PRO A O 1
ATOM 765 N N . ALA A 1 102 ? -11.428 3.262 6.865 1.00 80.31 102 ALA A N 1
ATOM 766 C CA . ALA A 1 102 ? -11.804 3.232 5.455 1.00 80.31 102 ALA A CA 1
ATOM 767 C C . ALA A 1 102 ? -11.374 1.916 4.780 1.00 80.31 102 ALA A C 1
ATOM 769 O O . ALA A 1 102 ? -10.288 1.396 5.044 1.00 80.31 102 ALA A O 1
ATOM 770 N N . VAL A 1 103 ? -12.186 1.409 3.846 1.00 84.06 103 VAL A N 1
ATOM 771 C CA . VAL A 1 103 ? -11.867 0.195 3.065 1.00 84.06 103 VAL A CA 1
ATOM 772 C C . VAL A 1 103 ? -10.511 0.333 2.362 1.00 84.06 103 VAL A C 1
ATOM 774 O O . VAL A 1 103 ? -9.727 -0.612 2.309 1.00 84.06 103 VAL A O 1
ATOM 777 N N . ALA A 1 104 ? -10.169 1.548 1.930 1.00 86.31 104 ALA A N 1
ATOM 778 C CA . ALA A 1 104 ? -8.853 1.873 1.395 1.00 86.31 104 ALA A CA 1
ATOM 779 C C . ALA A 1 104 ? -7.702 1.601 2.387 1.00 86.31 104 ALA A C 1
ATOM 781 O O . ALA A 1 104 ? -6.656 1.109 1.970 1.00 86.31 104 ALA A O 1
ATOM 782 N N . ALA A 1 105 ? -7.879 1.869 3.686 1.00 88.44 105 ALA A N 1
ATOM 783 C CA . ALA A 1 105 ? -6.867 1.589 4.709 1.00 88.44 105 ALA A CA 1
ATOM 784 C C . ALA A 1 105 ? -6.643 0.082 4.857 1.00 88.44 105 ALA A C 1
ATOM 786 O O . ALA A 1 105 ? -5.504 -0.379 4.890 1.00 88.44 105 ALA A O 1
ATOM 787 N N . ILE A 1 106 ? -7.733 -0.688 4.874 1.00 88.75 106 ILE A N 1
ATOM 788 C CA . ILE A 1 106 ? -7.691 -2.152 4.911 1.00 88.75 106 ILE 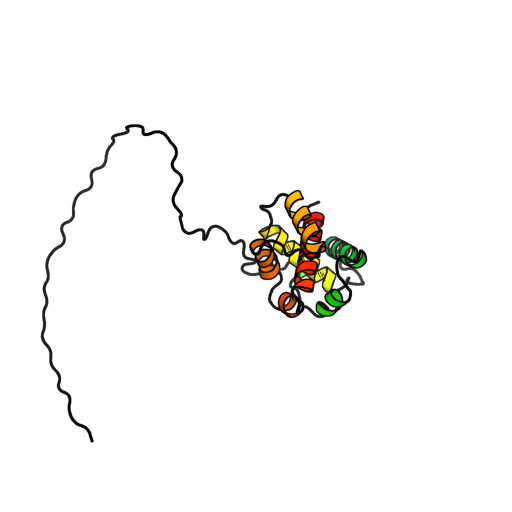A CA 1
ATOM 789 C C . ILE A 1 106 ? -6.974 -2.690 3.671 1.00 88.75 106 ILE A C 1
ATOM 791 O O . ILE A 1 106 ? -6.088 -3.533 3.795 1.00 88.75 106 ILE A O 1
ATOM 795 N N . ALA A 1 107 ? -7.297 -2.168 2.485 1.00 89.75 107 ALA A N 1
ATOM 796 C CA . ALA A 1 107 ? -6.640 -2.562 1.246 1.00 89.75 107 ALA A CA 1
ATOM 797 C C . ALA A 1 107 ? -5.135 -2.268 1.280 1.00 89.75 107 ALA A C 1
ATOM 799 O O . ALA A 1 107 ? -4.332 -3.140 0.957 1.00 89.75 107 ALA A O 1
ATOM 800 N N . VAL A 1 108 ? -4.729 -1.076 1.725 1.00 90.81 108 VAL A N 1
ATOM 801 C CA . VAL A 1 108 ? -3.309 -0.725 1.865 1.00 90.81 108 VAL A CA 1
ATOM 802 C C . VAL A 1 108 ? -2.609 -1.649 2.861 1.00 90.81 108 VAL A C 1
ATOM 804 O O . VAL A 1 108 ? -1.549 -2.181 2.536 1.00 90.81 108 VAL A O 1
ATOM 807 N N . ALA A 1 109 ? -3.194 -1.880 4.039 1.00 90.25 109 ALA A N 1
ATOM 808 C CA . ALA A 1 109 ? -2.613 -2.731 5.075 1.00 90.25 109 ALA A CA 1
ATOM 809 C C . ALA A 1 109 ? -2.473 -4.190 4.610 1.00 90.25 109 ALA A C 1
ATOM 811 O O . ALA A 1 109 ? -1.401 -4.781 4.737 1.00 90.25 109 ALA A O 1
ATOM 812 N N . ALA A 1 110 ? -3.520 -4.755 4.006 1.00 89.62 110 ALA A N 1
ATOM 813 C CA . ALA A 1 110 ? -3.516 -6.127 3.507 1.00 89.62 110 ALA A CA 1
ATOM 814 C C . ALA A 1 110 ? -2.482 -6.315 2.391 1.00 89.62 110 ALA A C 1
ATOM 816 O O . ALA A 1 110 ? -1.673 -7.243 2.433 1.00 89.62 110 ALA A O 1
ATOM 817 N N . VAL A 1 111 ? -2.452 -5.404 1.414 1.00 90.00 111 VAL A N 1
ATOM 818 C CA . VAL A 1 111 ? -1.479 -5.475 0.319 1.00 90.00 111 VAL A CA 1
ATOM 819 C C . VAL A 1 111 ? -0.058 -5.267 0.833 1.00 90.00 111 VAL A C 1
ATOM 821 O O . VAL A 1 111 ? 0.849 -5.969 0.389 1.00 90.00 111 VAL A O 1
ATOM 824 N N . ALA A 1 112 ? 0.152 -4.371 1.799 1.00 90.94 112 ALA A N 1
ATOM 825 C CA . ALA A 1 112 ? 1.446 -4.192 2.450 1.00 90.94 112 ALA A CA 1
ATOM 826 C C . ALA A 1 112 ? 1.900 -5.457 3.182 1.00 90.94 112 ALA A C 1
ATOM 828 O O . ALA A 1 112 ? 3.064 -5.831 3.060 1.00 90.94 11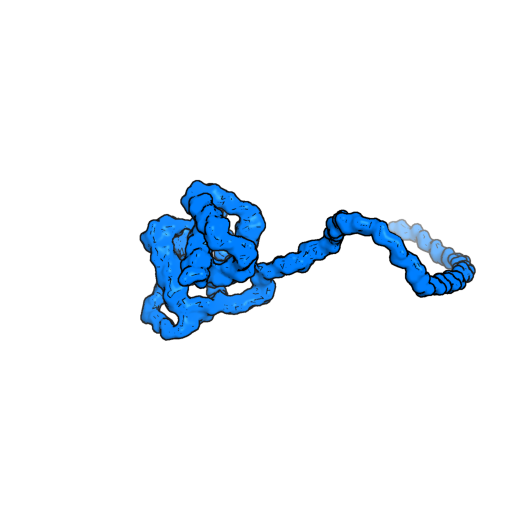2 ALA A O 1
ATOM 829 N N . TRP A 1 113 ? 1.001 -6.159 3.872 1.00 88.94 113 TRP A N 1
ATOM 830 C CA . TRP A 1 113 ? 1.314 -7.425 4.535 1.00 88.94 113 TRP A CA 1
ATOM 831 C C . TRP A 1 113 ? 1.832 -8.476 3.548 1.00 88.94 113 TRP A C 1
ATOM 833 O O . TRP A 1 113 ? 2.893 -9.074 3.749 1.00 88.94 113 TRP A O 1
ATOM 843 N N . PHE A 1 114 ? 1.129 -8.648 2.429 1.00 86.50 114 PHE A N 1
ATOM 844 C CA . PHE A 1 114 ? 1.546 -9.561 1.370 1.00 86.50 114 PHE A CA 1
ATOM 845 C C . PHE A 1 114 ? 2.858 -9.135 0.703 1.00 86.50 114 PHE A C 1
ATOM 847 O O . PHE A 1 114 ? 3.795 -9.929 0.562 1.00 86.50 114 PHE A O 1
ATOM 854 N N . ALA A 1 115 ? 2.947 -7.862 0.320 1.00 87.81 115 ALA A N 1
ATOM 855 C CA . ALA A 1 115 ? 4.095 -7.312 -0.380 1.00 87.81 115 ALA A CA 1
ATOM 856 C C . ALA A 1 115 ? 5.346 -7.258 0.507 1.00 87.81 115 ALA A C 1
ATOM 858 O O . ALA A 1 115 ? 6.448 -7.416 -0.012 1.00 87.81 115 ALA A O 1
ATOM 859 N N . LYS A 1 116 ? 5.213 -7.128 1.835 1.00 85.88 116 LYS A N 1
ATOM 860 C CA . LYS A 1 116 ? 6.333 -7.212 2.789 1.00 85.88 116 LYS A CA 1
ATOM 861 C C . LYS A 1 116 ? 7.091 -8.531 2.642 1.00 85.88 116 LYS A C 1
ATOM 863 O O . LYS A 1 116 ? 8.319 -8.538 2.663 1.00 85.88 116 LYS A O 1
ATOM 868 N N . GLY A 1 117 ? 6.383 -9.641 2.429 1.00 81.94 117 GLY A N 1
ATOM 869 C CA . GLY A 1 117 ? 7.001 -10.944 2.172 1.00 81.94 117 GLY A CA 1
ATOM 870 C C . GLY A 1 117 ? 7.707 -11.031 0.814 1.00 81.94 117 GLY A C 1
ATOM 871 O O . GLY A 1 117 ? 8.762 -11.659 0.709 1.00 81.94 117 GLY A O 1
ATOM 872 N N . ALA A 1 118 ? 7.151 -10.395 -0.220 1.00 81.62 118 ALA A N 1
ATOM 873 C CA . ALA A 1 118 ? 7.728 -10.372 -1.566 1.00 81.62 118 ALA A CA 1
ATOM 874 C C . ALA A 1 118 ? 8.943 -9.431 -1.677 1.00 81.62 118 ALA A C 1
ATOM 876 O O . ALA A 1 118 ? 9.900 -9.730 -2.390 1.00 81.62 118 ALA A O 1
ATOM 877 N N . LEU A 1 119 ? 8.923 -8.318 -0.941 1.00 84.50 119 LEU A N 1
ATOM 878 C CA . LEU A 1 119 ? 9.962 -7.287 -0.912 1.00 84.50 119 LEU A CA 1
ATOM 879 C C . LEU A 1 119 ? 10.956 -7.470 0.242 1.00 84.50 119 LEU A C 1
ATOM 881 O O . LEU A 1 119 ? 11.815 -6.618 0.449 1.00 84.50 119 LEU A O 1
ATOM 885 N N . SER A 1 120 ? 10.894 -8.591 0.967 1.00 83.94 120 SER A N 1
ATOM 886 C CA . SER A 1 120 ? 11.729 -8.847 2.150 1.00 83.94 120 SER A CA 1
ATOM 887 C C . SER A 1 120 ? 13.235 -8.893 1.859 1.00 83.94 120 SER A C 1
ATOM 889 O O . SER A 1 120 ? 14.039 -8.939 2.784 1.00 83.94 120 SER A O 1
ATOM 891 N N . SER A 1 121 ? 13.630 -8.992 0.588 1.00 84.19 121 SER A N 1
ATOM 892 C CA . SER A 1 121 ? 15.029 -8.960 0.153 1.00 84.19 121 SER A CA 1
ATOM 893 C C . SER A 1 121 ? 15.605 -7.545 0.082 1.00 84.19 121 SER A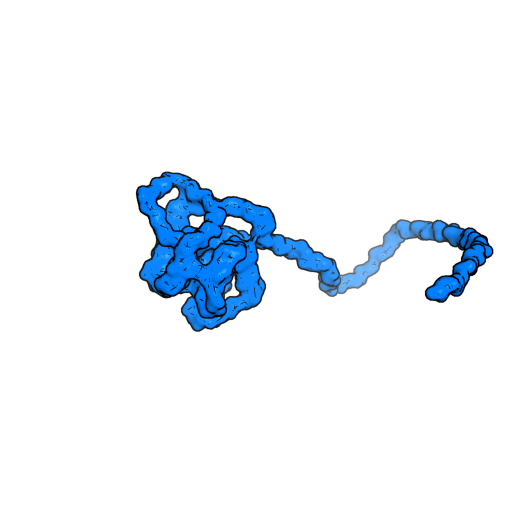 C 1
ATOM 895 O O . SER A 1 121 ? 16.822 -7.399 -0.029 1.00 84.19 121 SER A O 1
ATOM 897 N N . LEU A 1 122 ? 14.760 -6.511 0.118 1.00 85.12 122 LEU A N 1
ATOM 898 C CA . LEU A 1 122 ? 15.196 -5.123 0.102 1.00 85.12 122 LEU A CA 1
ATOM 899 C C . LEU A 1 122 ? 15.484 -4.610 1.518 1.00 85.12 122 LEU A C 1
ATOM 901 O O . LEU A 1 122 ? 14.714 -4.886 2.439 1.00 85.12 122 LEU A O 1
ATOM 905 N N . PRO A 1 123 ? 16.535 -3.791 1.702 1.00 88.38 123 PRO A N 1
ATOM 906 C CA . PRO A 1 123 ? 16.703 -3.038 2.935 1.00 88.38 123 PRO A CA 1
ATOM 907 C C . PRO A 1 123 ? 15.609 -1.967 3.062 1.00 88.38 123 PRO A C 1
ATOM 909 O O . PRO A 1 123 ? 15.145 -1.414 2.062 1.00 88.38 123 PRO A O 1
ATOM 912 N N . ALA A 1 124 ? 15.248 -1.613 4.299 1.00 87.88 124 ALA A N 1
ATOM 913 C CA . ALA A 1 124 ? 14.218 -0.609 4.580 1.00 87.88 124 ALA A CA 1
ATOM 914 C C . ALA A 1 124 ? 14.496 0.746 3.901 1.00 87.88 124 ALA A C 1
ATOM 916 O O . ALA A 1 124 ? 13.573 1.382 3.398 1.00 87.88 124 ALA A O 1
ATOM 917 N N . SER A 1 125 ? 15.768 1.150 3.792 1.00 89.38 125 SER A N 1
ATOM 918 C CA . SER A 1 125 ? 16.175 2.375 3.089 1.00 89.38 125 SER A CA 1
ATOM 919 C C . SER A 1 125 ? 15.828 2.358 1.596 1.00 89.38 125 SER A C 1
ATOM 921 O O . SER A 1 125 ? 15.424 3.383 1.052 1.00 89.38 125 SER A O 1
ATOM 923 N N . ALA A 1 126 ? 15.922 1.201 0.933 1.00 91.31 126 ALA A N 1
ATOM 924 C CA . ALA A 1 126 ? 15.526 1.062 -0.467 1.00 91.31 126 ALA A CA 1
ATOM 925 C C . ALA A 1 126 ? 14.001 1.125 -0.628 1.00 91.31 126 ALA A C 1
ATOM 927 O O . ALA A 1 126 ? 13.507 1.742 -1.567 1.00 91.31 126 ALA A O 1
ATOM 928 N N . ILE A 1 127 ? 13.246 0.532 0.304 1.00 90.69 127 ILE A N 1
ATOM 929 C CA . ILE A 1 127 ? 11.778 0.631 0.323 1.00 90.69 127 ILE A CA 1
ATOM 930 C C . ILE A 1 127 ? 11.352 2.092 0.535 1.00 90.69 127 ILE A C 1
ATOM 932 O O . ILE A 1 127 ? 10.440 2.566 -0.139 1.00 90.69 127 ILE A O 1
ATOM 936 N N . GLN A 1 128 ? 12.050 2.826 1.404 1.00 91.00 128 GLN A N 1
ATOM 937 C CA . GLN A 1 128 ? 11.783 4.239 1.672 1.00 91.00 128 GLN A CA 1
ATOM 938 C C . GLN A 1 128 ? 12.082 5.144 0.472 1.00 91.00 128 GLN A C 1
ATOM 940 O O . GLN A 1 128 ? 11.275 6.023 0.168 1.00 91.00 128 GLN A O 1
ATOM 945 N N . ASP A 1 129 ? 13.186 4.911 -0.245 1.00 92.31 129 ASP A N 1
ATOM 946 C CA . ASP A 1 129 ? 13.478 5.626 -1.495 1.00 92.31 129 ASP A CA 1
ATOM 947 C C . ASP A 1 129 ? 12.382 5.382 -2.542 1.00 92.31 129 ASP A C 1
ATOM 949 O O . ASP A 1 129 ? 11.832 6.323 -3.118 1.00 92.31 129 ASP A O 1
ATOM 953 N N . LEU A 1 130 ? 11.983 4.119 -2.727 1.00 92.31 130 LEU A N 1
ATOM 954 C CA . LEU A 1 130 ? 10.905 3.757 -3.645 1.00 92.31 130 LEU A CA 1
ATOM 955 C C . LEU A 1 130 ? 9.567 4.396 -3.250 1.00 92.31 130 LEU A C 1
ATOM 957 O O . LEU A 1 130 ? 8.864 4.902 -4.125 1.00 92.31 130 LEU A O 1
ATOM 961 N N . ALA A 1 131 ? 9.229 4.414 -1.956 1.00 90.94 131 ALA A N 1
ATOM 962 C CA . ALA A 1 131 ? 8.018 5.055 -1.446 1.00 90.94 131 ALA A CA 1
ATOM 963 C C . ALA A 1 131 ? 8.026 6.565 -1.725 1.00 90.94 131 ALA A C 1
ATOM 965 O O . ALA A 1 131 ? 7.049 7.101 -2.244 1.00 90.94 131 ALA A O 1
ATOM 966 N N . SER A 1 132 ? 9.146 7.241 -1.446 1.00 91.38 132 SER A N 1
ATOM 967 C CA . SER A 1 132 ? 9.320 8.677 -1.697 1.00 91.38 132 SER A CA 1
ATOM 968 C C . SER A 1 132 ? 9.172 9.017 -3.181 1.00 91.38 132 SER A C 1
ATOM 970 O O . SER A 1 132 ? 8.415 9.918 -3.547 1.00 91.38 132 SER A O 1
ATOM 972 N N . ARG A 1 133 ? 9.826 8.248 -4.057 1.00 91.62 133 ARG A N 1
ATOM 973 C CA . ARG A 1 133 ? 9.744 8.423 -5.512 1.00 91.62 133 ARG A CA 1
ATOM 974 C C . ARG A 1 133 ? 8.333 8.186 -6.042 1.00 91.62 133 ARG A C 1
ATOM 976 O O . ARG A 1 133 ? 7.820 9.010 -6.797 1.00 91.62 133 ARG A O 1
ATOM 983 N N . ALA A 1 134 ? 7.679 7.111 -5.609 1.00 89.19 134 ALA A N 1
ATOM 984 C CA . ALA A 1 134 ? 6.296 6.830 -5.983 1.00 89.19 134 ALA A CA 1
ATOM 985 C C . ALA A 1 134 ? 5.341 7.928 -5.482 1.00 89.19 134 ALA A C 1
ATOM 987 O O . ALA A 1 134 ? 4.417 8.325 -6.193 1.00 89.19 134 ALA A O 1
ATOM 988 N N . ASN A 1 135 ? 5.605 8.503 -4.305 1.00 88.94 135 ASN A N 1
ATOM 989 C CA . ASN A 1 135 ? 4.846 9.639 -3.790 1.00 88.94 135 ASN A CA 1
ATOM 990 C C . ASN A 1 135 ? 5.057 10.926 -4.619 1.00 88.94 135 ASN A C 1
ATOM 992 O O . ASN A 1 135 ? 4.199 11.804 -4.623 1.00 88.94 135 ASN A O 1
ATOM 996 N N . GLN A 1 136 ? 6.156 11.029 -5.365 1.00 89.25 136 GLN A N 1
ATOM 997 C CA . GLN A 1 136 ? 6.417 12.093 -6.346 1.00 89.25 136 GLN A CA 1
ATOM 998 C C . GLN A 1 136 ? 5.916 11.739 -7.758 1.00 89.25 136 GLN A C 1
ATOM 1000 O O . GLN A 1 136 ? 6.272 12.401 -8.730 1.00 89.25 136 GLN A O 1
ATOM 1005 N N . ASN A 1 137 ? 5.093 10.696 -7.887 1.00 88.56 137 ASN A N 1
ATOM 1006 C CA . ASN A 1 137 ? 4.516 10.208 -9.145 1.00 88.56 137 ASN A CA 1
ATOM 1007 C C . ASN A 1 137 ? 5.554 9.610 -10.097 1.00 88.56 137 ASN A C 1
ATOM 1009 O O . ASN A 1 137 ? 5.298 9.470 -11.293 1.00 88.56 137 ASN A O 1
ATOM 1013 N N . ILE A 1 138 ? 6.718 9.226 -9.571 1.00 89.31 138 ILE A N 1
ATOM 1014 C CA . ILE A 1 138 ? 7.741 8.517 -10.328 1.00 89.31 138 ILE A CA 1
ATOM 1015 C C . ILE A 1 138 ? 7.454 7.021 -10.180 1.00 89.31 138 ILE A C 1
ATOM 1017 O O . ILE A 1 138 ? 7.550 6.496 -9.067 1.00 89.31 138 ILE A O 1
ATOM 1021 N N . PRO A 1 139 ? 7.106 6.309 -11.266 1.00 87.25 139 PRO A N 1
ATOM 1022 C CA . PRO A 1 139 ? 6.764 4.901 -11.170 1.00 87.25 139 PRO A CA 1
ATOM 1023 C C . PRO A 1 139 ? 7.969 4.097 -10.656 1.00 87.25 139 PRO A C 1
ATOM 1025 O O . PRO A 1 139 ? 9.095 4.291 -11.133 1.00 87.25 139 PRO A O 1
ATOM 1028 N N . PRO A 1 140 ? 7.761 3.193 -9.684 1.00 88.62 140 PRO A N 1
ATOM 1029 C CA . PRO A 1 140 ? 8.811 2.299 -9.228 1.00 88.62 140 PRO A CA 1
ATOM 1030 C C . PRO A 1 140 ? 9.179 1.291 -10.330 1.00 88.62 140 PRO A C 1
ATOM 1032 O O . PRO A 1 140 ? 8.437 1.122 -11.302 1.00 88.62 140 PRO A O 1
ATOM 1035 N N . PRO A 1 141 ? 10.314 0.584 -10.187 1.00 89.81 141 PRO A N 1
ATOM 1036 C CA . PRO A 1 141 ? 10.705 -0.466 -11.118 1.00 89.81 141 PRO A CA 1
ATOM 1037 C C . PRO A 1 141 ? 9.595 -1.505 -11.326 1.00 89.81 141 PRO A C 1
ATOM 1039 O O . PRO A 1 141 ? 8.915 -1.899 -10.376 1.00 89.81 141 PRO A O 1
ATOM 1042 N N . THR A 1 142 ? 9.465 -2.015 -12.553 1.00 89.50 142 THR A N 1
ATOM 1043 C CA . THR A 1 142 ? 8.393 -2.944 -12.957 1.00 89.50 142 THR A CA 1
ATOM 1044 C C . THR A 1 142 ? 8.294 -4.184 -12.068 1.00 89.50 142 THR A C 1
ATOM 1046 O O . THR A 1 142 ? 7.208 -4.699 -11.830 1.00 89.50 142 THR A O 1
ATOM 1049 N N . TRP A 1 143 ? 9.414 -4.670 -11.534 1.00 85.75 143 TRP A N 1
ATOM 1050 C CA . TRP A 1 143 ? 9.406 -5.827 -10.643 1.00 85.75 143 TRP A CA 1
ATOM 1051 C C . TRP A 1 143 ? 8.741 -5.529 -9.282 1.00 85.75 143 TRP A C 1
ATOM 1053 O O . TRP A 1 143 ? 8.059 -6.404 -8.758 1.00 85.75 143 TRP A O 1
ATOM 1063 N N . VAL A 1 144 ? 8.872 -4.306 -8.742 1.00 89.12 144 VAL A N 1
ATOM 1064 C CA . VAL A 1 144 ? 8.185 -3.858 -7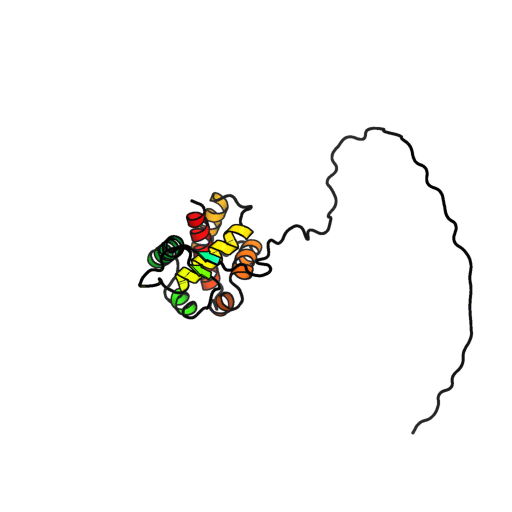.509 1.00 89.12 144 VAL A CA 1
ATOM 1065 C C . VAL A 1 144 ? 6.701 -3.671 -7.784 1.00 89.12 144 VAL A C 1
ATOM 1067 O O . VAL A 1 144 ? 5.858 -4.100 -7.001 1.00 89.12 144 VAL A O 1
ATOM 1070 N N . TRP A 1 145 ? 6.391 -3.067 -8.932 1.00 89.81 145 TRP A N 1
ATOM 1071 C CA . TRP A 1 145 ? 5.026 -2.887 -9.409 1.00 89.81 145 TRP A CA 1
ATOM 1072 C C . TRP A 1 145 ? 4.280 -4.222 -9.470 1.00 89.81 145 TRP A C 1
ATOM 1074 O O . TRP A 1 145 ? 3.209 -4.367 -8.886 1.00 89.81 145 TRP A O 1
ATOM 1084 N N . ASN A 1 146 ? 4.891 -5.215 -10.117 1.00 88.75 146 ASN A N 1
ATOM 1085 C CA . ASN A 1 146 ? 4.326 -6.552 -10.231 1.00 88.75 146 ASN A CA 1
ATOM 1086 C C . ASN A 1 146 ? 4.245 -7.242 -8.867 1.00 88.75 146 ASN A C 1
ATOM 1088 O O . ASN A 1 146 ? 3.217 -7.822 -8.566 1.00 88.75 146 ASN A O 1
ATOM 1092 N N . ALA A 1 147 ? 5.263 -7.130 -8.007 1.00 86.94 147 ALA A N 1
ATOM 1093 C CA . ALA A 1 147 ? 5.222 -7.732 -6.672 1.00 86.94 147 ALA A CA 1
ATOM 1094 C C . ALA A 1 147 ? 4.045 -7.220 -5.820 1.00 86.94 147 ALA A C 1
ATOM 1096 O O . ALA A 1 147 ? 3.423 -7.999 -5.106 1.00 86.94 147 ALA A O 1
ATOM 1097 N N . ILE A 1 148 ? 3.724 -5.926 -5.907 1.00 89.12 148 ILE A N 1
ATOM 1098 C CA . ILE A 1 148 ? 2.612 -5.331 -5.157 1.00 89.12 148 ILE A CA 1
ATOM 1099 C C . ILE A 1 148 ? 1.268 -5.703 -5.786 1.00 89.12 148 ILE A C 1
ATOM 1101 O O . ILE A 1 148 ? 0.369 -6.159 -5.083 1.00 89.12 148 ILE A O 1
ATOM 1105 N N . PHE A 1 149 ? 1.115 -5.545 -7.101 1.00 87.88 149 PHE A N 1
ATOM 1106 C CA . PHE A 1 149 ? -0.171 -5.796 -7.754 1.00 87.88 149 PHE A CA 1
ATOM 1107 C C . PHE A 1 149 ? -0.510 -7.282 -7.898 1.00 87.88 149 PHE A C 1
ATOM 1109 O O . PHE A 1 149 ? -1.680 -7.634 -7.757 1.00 87.88 149 PHE A O 1
ATOM 1116 N N . ASP A 1 150 ? 0.484 -8.162 -8.045 1.00 85.12 150 ASP A N 1
ATOM 1117 C CA . ASP A 1 150 ? 0.280 -9.616 -7.967 1.00 85.12 150 ASP A CA 1
ATOM 1118 C C . ASP A 1 150 ? -0.311 -10.018 -6.600 1.00 85.12 150 ASP A C 1
ATOM 1120 O O . ASP A 1 150 ? -1.015 -11.020 -6.505 1.00 85.12 150 ASP A O 1
ATOM 1124 N N . CYS A 1 151 ? -0.059 -9.231 -5.548 1.00 83.31 151 CYS A N 1
ATOM 1125 C CA . CYS A 1 151 ? -0.588 -9.458 -4.204 1.00 83.31 151 CYS A CA 1
ATOM 1126 C C . CYS A 1 151 ? -1.877 -8.679 -3.895 1.00 83.31 151 CYS A C 1
ATOM 1128 O O . CYS A 1 151 ? -2.646 -9.093 -3.033 1.00 83.31 151 CYS A O 1
ATOM 1130 N N . ALA A 1 152 ? -2.141 -7.579 -4.601 1.00 80.81 152 ALA A N 1
ATOM 1131 C CA . ALA A 1 152 ? -3.391 -6.829 -4.488 1.00 80.81 152 ALA A CA 1
ATOM 1132 C C . ALA A 1 152 ? -4.570 -7.516 -5.192 1.00 80.81 152 ALA A C 1
ATOM 1134 O O . ALA A 1 152 ? -5.721 -7.361 -4.786 1.00 80.81 152 ALA A O 1
ATOM 1135 N N . GLY A 1 153 ? -4.281 -8.295 -6.236 1.00 79.88 153 GLY A N 1
ATOM 1136 C CA . GLY A 1 153 ? -5.285 -9.030 -6.991 1.00 79.88 153 GLY A CA 1
ATOM 1137 C C . GLY A 1 153 ? -6.133 -8.153 -7.921 1.00 79.88 153 GLY A C 1
ATOM 1138 O O . GLY A 1 153 ? -5.992 -6.931 -8.001 1.00 79.88 153 GLY A O 1
ATOM 1139 N N . GLY A 1 154 ? -7.026 -8.813 -8.663 1.00 77.75 154 GLY A N 1
ATOM 1140 C CA . GLY A 1 154 ? -7.857 -8.194 -9.703 1.00 77.75 154 GLY A CA 1
ATOM 1141 C C . GLY A 1 154 ? -8.738 -7.024 -9.235 1.00 77.75 154 GLY A C 1
ATOM 1142 O O . GLY A 1 154 ? -8.752 -6.009 -9.930 1.00 77.75 154 GLY A O 1
ATOM 1143 N N . PRO A 1 155 ? -9.431 -7.107 -8.080 1.00 81.19 155 PRO A N 1
ATOM 1144 C CA . PRO A 1 155 ? -10.316 -6.037 -7.610 1.00 81.19 155 PRO A CA 1
ATOM 1145 C C . PRO A 1 155 ? -9.603 -4.697 -7.375 1.00 81.19 155 PRO A C 1
ATOM 1147 O O . PRO A 1 155 ? -10.049 -3.669 -7.879 1.00 81.19 155 PRO A O 1
ATOM 1150 N N . VAL A 1 156 ? -8.447 -4.704 -6.701 1.00 80.81 156 VAL A N 1
ATOM 1151 C CA . VAL A 1 156 ? -7.655 -3.484 -6.458 1.00 80.81 156 VAL A CA 1
ATOM 1152 C C . VAL A 1 156 ? -7.090 -2.927 -7.770 1.00 80.81 156 VAL A C 1
ATOM 1154 O O . VAL A 1 156 ? -7.138 -1.722 -8.009 1.00 80.81 156 VAL A O 1
ATOM 1157 N N . ILE A 1 157 ? -6.581 -3.789 -8.658 1.00 82.62 157 ILE A N 1
ATOM 1158 C CA . ILE A 1 157 ? -6.052 -3.355 -9.963 1.00 82.62 157 ILE A CA 1
ATOM 1159 C C . ILE A 1 157 ? -7.157 -2.745 -10.837 1.00 82.62 157 ILE A C 1
ATOM 1161 O O . ILE A 1 157 ? -6.893 -1.780 -11.555 1.00 82.62 157 ILE A O 1
ATOM 1165 N N . GLY A 1 158 ? -8.365 -3.315 -10.796 1.00 81.75 158 GLY A N 1
ATOM 1166 C CA . GLY A 1 158 ? -9.521 -2.861 -11.568 1.00 81.75 158 GLY A CA 1
ATOM 1167 C C . GLY A 1 158 ? -10.096 -1.537 -11.067 1.00 81.75 158 GLY A C 1
ATOM 1168 O O . GLY A 1 158 ? -10.479 -0.700 -11.880 1.00 81.75 158 GLY A O 1
ATOM 1169 N N . ALA A 1 159 ? -10.093 -1.324 -9.750 1.00 86.31 159 ALA A N 1
ATOM 1170 C CA . ALA A 1 159 ? -10.496 -0.067 -9.124 1.00 86.31 159 ALA A CA 1
ATOM 1171 C C . ALA A 1 159 ? -9.571 1.104 -9.497 1.00 86.31 159 ALA A C 1
ATOM 1173 O O . ALA A 1 159 ? -10.019 2.219 -9.764 1.00 86.31 159 ALA A O 1
ATOM 1174 N N . LEU A 1 160 ? -8.261 0.857 -9.551 1.00 89.06 160 LEU A N 1
ATOM 1175 C CA . LEU A 1 160 ? -7.264 1.881 -9.853 1.00 89.06 160 LEU A CA 1
ATOM 1176 C C . LEU A 1 160 ? -7.109 2.040 -11.371 1.00 89.06 160 LEU A C 1
ATOM 1178 O O . LEU A 1 160 ? -6.255 1.415 -11.996 1.00 89.06 160 LEU A O 1
ATOM 1182 N N . THR A 1 161 ? -7.926 2.890 -11.987 1.00 86.31 161 THR A N 1
ATOM 1183 C CA . THR A 1 161 ? -8.021 2.983 -13.456 1.00 86.31 161 THR A CA 1
ATOM 1184 C C . THR A 1 161 ? -6.858 3.728 -14.120 1.00 86.31 161 THR A C 1
ATOM 1186 O O . THR A 1 161 ? -6.550 3.468 -15.284 1.00 86.31 161 THR A O 1
ATOM 1189 N N . SER A 1 162 ? -6.162 4.613 -13.396 1.00 89.31 162 SER A N 1
ATOM 1190 C CA . SER A 1 162 ? -5.059 5.415 -13.941 1.00 89.31 162 SER A CA 1
ATOM 1191 C C . SER A 1 162 ? -3.681 5.001 -13.412 1.00 89.31 162 SER A C 1
ATOM 1193 O O . SER A 1 162 ? -3.524 4.555 -12.273 1.00 89.31 162 SER A O 1
ATOM 1195 N N . GLN A 1 163 ? -2.643 5.192 -14.235 1.00 88.19 163 GLN A N 1
ATOM 1196 C CA . GLN A 1 163 ? -1.248 4.922 -13.849 1.00 88.19 163 GLN A CA 1
ATOM 1197 C C . GLN A 1 163 ? -0.816 5.766 -12.642 1.00 88.19 163 GLN A C 1
ATOM 1199 O O . GLN A 1 163 ? -0.081 5.301 -11.771 1.00 88.19 163 GLN A O 1
ATOM 1204 N N . TRP A 1 164 ? -1.320 6.996 -12.583 1.00 89.88 164 TRP A N 1
ATOM 1205 C CA . TRP A 1 164 ? -1.184 7.910 -11.459 1.00 89.88 164 TRP A CA 1
ATOM 1206 C C . TRP A 1 164 ? -1.700 7.275 -10.153 1.00 89.88 164 TRP A C 1
ATOM 1208 O O . TRP A 1 164 ? -0.923 7.101 -9.212 1.00 89.88 164 TRP A O 1
ATOM 1218 N N . MET A 1 165 ? -2.966 6.843 -10.124 1.00 91.12 165 MET A N 1
ATOM 1219 C CA . MET A 1 165 ? -3.583 6.226 -8.941 1.00 91.12 165 MET A CA 1
ATOM 1220 C C . MET A 1 165 ? -2.831 4.976 -8.493 1.00 91.12 165 MET A C 1
ATOM 1222 O O . MET A 1 165 ? -2.540 4.813 -7.310 1.00 91.12 165 MET A O 1
ATOM 1226 N N . LYS A 1 166 ? -2.453 4.118 -9.449 1.00 90.88 166 LYS A N 1
ATOM 1227 C CA . LYS A 1 166 ? -1.660 2.915 -9.176 1.00 90.88 166 LYS A CA 1
ATOM 1228 C C . LYS A 1 166 ? -0.314 3.248 -8.532 1.00 90.88 166 LYS A C 1
ATOM 1230 O O . LYS A 1 166 ? 0.101 2.576 -7.593 1.00 90.88 166 LYS A O 1
ATOM 1235 N N . THR A 1 167 ? 0.344 4.311 -8.995 1.00 91.81 167 THR A N 1
ATOM 1236 C CA . THR A 1 167 ? 1.637 4.748 -8.452 1.00 91.81 167 THR A CA 1
ATOM 1237 C C . THR A 1 167 ? 1.500 5.253 -7.015 1.00 91.81 167 THR A C 1
ATOM 1239 O O . THR A 1 167 ? 2.309 4.882 -6.167 1.00 91.81 167 THR A O 1
ATOM 1242 N N . LYS A 1 168 ? 0.456 6.028 -6.695 1.00 91.00 168 LYS A N 1
ATOM 1243 C CA . LYS A 1 168 ? 0.201 6.451 -5.303 1.00 91.00 168 LYS A CA 1
ATOM 1244 C C . LYS A 1 168 ? -0.204 5.329 -4.392 1.00 91.00 168 LYS A C 1
ATOM 1246 O O . LYS A 1 168 ? 0.234 5.297 -3.249 1.00 91.00 168 LYS A O 1
ATOM 1251 N N . PHE A 1 169 ? -1.015 4.413 -4.900 1.00 91.25 169 PHE A N 1
ATOM 1252 C CA . PHE A 1 169 ? -1.359 3.226 -4.149 1.00 91.25 169 PHE A CA 1
ATOM 1253 C C . PHE A 1 169 ? -0.094 2.445 -3.779 1.00 91.25 169 PHE A C 1
ATOM 1255 O O . PHE A 1 169 ? 0.103 2.126 -2.611 1.00 91.25 169 PHE A O 1
ATOM 1262 N N . ILE A 1 170 ? 0.830 2.251 -4.727 1.00 92.00 170 ILE A N 1
ATOM 1263 C CA . ILE A 1 170 ? 2.141 1.662 -4.428 1.00 92.00 170 ILE A CA 1
ATOM 1264 C C . ILE A 1 170 ? 2.923 2.500 -3.409 1.00 92.00 170 ILE A C 1
ATOM 1266 O O . ILE A 1 170 ? 3.500 1.929 -2.488 1.00 92.00 170 ILE A O 1
ATOM 1270 N N . ALA A 1 171 ? 2.939 3.829 -3.531 1.00 91.88 171 ALA A N 1
ATOM 1271 C CA . ALA A 1 171 ? 3.619 4.695 -2.566 1.00 91.88 171 ALA A CA 1
ATOM 1272 C C . ALA A 1 171 ? 3.097 4.479 -1.136 1.00 91.88 171 ALA A C 1
ATOM 1274 O O . ALA A 1 171 ? 3.891 4.321 -0.209 1.00 91.88 171 ALA A O 1
ATOM 1275 N N . ALA A 1 172 ? 1.772 4.416 -0.973 1.00 92.06 172 ALA A N 1
ATOM 1276 C CA . ALA A 1 172 ? 1.119 4.160 0.305 1.00 92.06 172 ALA A CA 1
ATOM 1277 C C . ALA A 1 172 ? 1.427 2.751 0.835 1.00 92.06 172 ALA A C 1
ATOM 1279 O O . ALA A 1 172 ? 1.767 2.601 2.005 1.00 92.06 172 ALA A O 1
ATOM 1280 N N . VAL A 1 173 ? 1.392 1.730 -0.027 1.00 92.75 173 VAL A N 1
ATOM 1281 C CA . VAL A 1 173 ? 1.754 0.351 0.335 1.00 92.75 173 VAL A CA 1
ATOM 1282 C C . VAL A 1 173 ? 3.212 0.261 0.787 1.00 92.75 173 VAL A C 1
ATOM 1284 O O . VAL A 1 173 ? 3.490 -0.313 1.834 1.00 92.75 173 VAL A O 1
ATOM 1287 N N . LEU A 1 174 ? 4.154 0.851 0.048 1.00 91.44 174 LEU A N 1
ATOM 1288 C CA . LEU A 1 174 ? 5.574 0.843 0.414 1.00 91.44 174 LEU A CA 1
ATOM 1289 C C . LEU A 1 174 ? 5.824 1.592 1.728 1.00 91.44 174 LEU A C 1
ATOM 1291 O O . LEU A 1 174 ? 6.580 1.109 2.568 1.00 91.44 174 LEU A O 1
ATOM 1295 N N . ALA A 1 175 ? 5.164 2.735 1.934 1.00 92.38 175 ALA A N 1
ATOM 1296 C CA . ALA A 1 175 ? 5.222 3.460 3.199 1.00 92.38 175 ALA A CA 1
ATOM 1297 C C . ALA A 1 175 ? 4.670 2.616 4.360 1.00 92.38 175 ALA A C 1
ATOM 1299 O O . ALA A 1 175 ? 5.260 2.591 5.439 1.00 92.38 175 ALA A O 1
ATOM 1300 N N . MET A 1 176 ? 3.585 1.875 4.127 1.00 93.38 176 MET A N 1
ATOM 1301 C CA . MET A 1 176 ? 2.999 0.982 5.121 1.00 93.38 176 MET A CA 1
ATOM 1302 C C . MET A 1 176 ? 3.912 -0.207 5.451 1.00 93.38 176 MET A C 1
ATOM 1304 O O . MET A 1 176 ? 4.054 -0.557 6.617 1.00 93.38 176 MET A O 1
ATOM 1308 N N . ILE A 1 177 ? 4.608 -0.790 4.467 1.00 90.44 177 ILE A N 1
ATOM 1309 C CA . ILE A 1 177 ? 5.578 -1.878 4.706 1.00 90.44 177 ILE A CA 1
ATOM 1310 C C . ILE A 1 177 ? 6.665 -1.452 5.698 1.00 90.44 177 ILE A C 1
ATOM 1312 O O . ILE A 1 177 ? 7.080 -2.260 6.531 1.00 90.44 177 ILE A O 1
ATOM 1316 N N . ILE A 1 178 ? 7.120 -0.199 5.629 1.00 89.56 178 ILE A N 1
ATOM 1317 C CA . ILE A 1 178 ? 8.115 0.340 6.566 1.00 89.56 178 ILE A CA 1
ATOM 1318 C C . ILE A 1 178 ? 7.544 0.359 7.985 1.00 89.56 178 ILE A C 1
ATOM 1320 O O . ILE A 1 178 ? 8.230 -0.063 8.910 1.00 89.56 178 ILE A O 1
ATOM 1324 N N . ARG A 1 179 ? 6.286 0.785 8.147 1.00 86.69 179 ARG A N 1
ATOM 1325 C CA . ARG A 1 179 ? 5.617 0.849 9.453 1.00 86.69 179 ARG A CA 1
ATOM 1326 C C . ARG A 1 179 ? 5.362 -0.533 10.050 1.00 86.69 179 ARG A C 1
ATOM 1328 O O . ARG A 1 179 ? 5.713 -0.758 11.195 1.00 86.69 179 ARG A O 1
ATOM 1335 N N . LEU A 1 180 ? 4.941 -1.499 9.228 1.00 81.44 180 LEU A N 1
ATOM 1336 C CA . LEU A 1 180 ? 4.804 -2.906 9.632 1.00 81.44 180 LEU A CA 1
ATOM 1337 C C . LEU A 1 180 ? 6.127 -3.562 10.052 1.00 81.44 180 LEU A C 1
ATOM 1339 O O . LEU A 1 180 ? 6.120 -4.671 10.588 1.00 81.44 180 LEU A O 1
ATOM 1343 N N . SER A 1 181 ? 7.268 -3.001 9.654 1.00 72.06 181 SER A N 1
ATOM 1344 C CA . SER A 1 181 ? 8.601 -3.575 9.889 1.00 72.06 181 SER A CA 1
ATOM 1345 C C . SER A 1 181 ? 9.369 -2.872 11.008 1.00 72.06 181 SER A C 1
ATOM 1347 O O . SER A 1 181 ? 10.471 -3.319 11.329 1.00 72.06 181 SER A O 1
ATOM 1349 N N . SER A 1 182 ? 8.816 -1.778 11.535 1.00 59.78 182 SER A N 1
ATOM 1350 C CA . SER A 1 182 ? 9.359 -1.009 12.654 1.00 59.78 182 SER A CA 1
ATOM 1351 C C . SER A 1 182 ? 8.836 -1.523 13.988 1.00 59.78 182 SER A C 1
ATOM 1353 O O . SER A 1 182 ? 9.492 -1.158 14.989 1.00 59.78 182 SER A O 1
#